Protein AF-A0A1I4IJC4-F1 (afdb_monomer)

Solvent-accessible surface area (backbone atoms only — not comparable to full-atom values): 5468 Å² total; per-residue (Å²): 133,84,52,74,65,56,53,53,52,53,52,49,53,53,52,50,54,52,50,55,51,51,53,48,53,53,51,54,51,51,51,50,52,52,49,51,52,50,54,49,51,53,50,52,50,51,54,51,51,52,52,51,51,52,52,51,51,51,38,54,73,74,68,52,56,76,94,54,73,40,73,85,47,45,54,60,48,52,53,51,53,51,50,50,51,54,51,47,56,56,68,73,48,82,90,121

Sequence (96 aa):
MGTHREKQQQELYRKIAQLDELAKDINETAAHLGNETYVSSIRLYREQQEQIQDIQSYFEQVGMPRSNQTVEYILPLALKEFHRQLMHIKNDNPEE

pLDDT: mean 74.86, std 9.37, range [48.31, 92.62]

Structure (mmCIF, N/CA/C/O backbone):
data_AF-A0A1I4IJC4-F1
#
_entry.id   AF-A0A1I4IJC4-F1
#
loop_
_atom_site.group_PDB
_atom_site.id
_atom_site.type_symbol
_atom_site.label_atom_id
_atom_site.label_alt_id
_atom_site.label_comp_id
_atom_site.label_asym_id
_atom_site.label_entity_id
_atom_site.label_seq_id
_atom_site.pdbx_PDB_ins_code
_atom_site.Cartn_x
_atom_site.Cartn_y
_atom_site.Cartn_z
_atom_site.occupancy
_atom_site.B_iso_or_equiv
_atom_site.auth_seq_id
_atom_site.auth_comp_id
_atom_site.auth_asym_id
_atom_site.auth_atom_id
_atom_site.pdbx_PDB_model_num
ATOM 1 N N . MET A 1 1 ? 40.031 -14.304 -43.841 1.00 56.31 1 MET A N 1
ATOM 2 C CA . MET A 1 1 ? 40.322 -13.965 -42.430 1.00 56.31 1 MET A CA 1
ATOM 3 C C . MET A 1 1 ? 39.797 -12.560 -42.190 1.00 56.31 1 MET A C 1
ATOM 5 O O . MET A 1 1 ? 40.210 -11.674 -42.922 1.00 56.31 1 MET A O 1
ATOM 9 N N . GLY A 1 2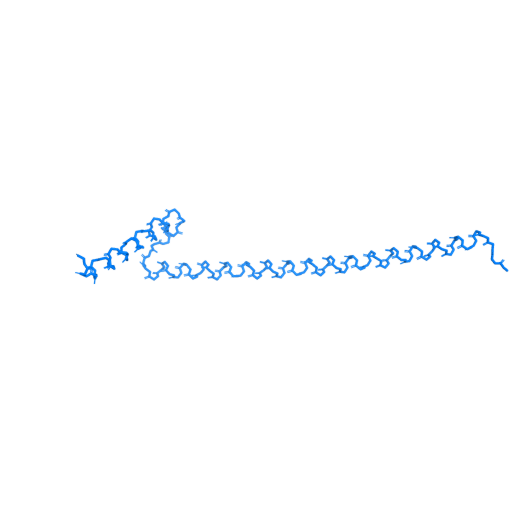 ? 38.849 -12.375 -41.266 1.00 70.75 2 GLY A N 1
ATOM 10 C CA . GLY A 1 2 ? 38.283 -11.050 -40.983 1.00 70.75 2 GLY A CA 1
ATOM 11 C C . GLY A 1 2 ? 39.312 -10.123 -40.339 1.00 70.75 2 GLY A C 1
ATOM 12 O O . GLY A 1 2 ? 40.153 -10.575 -39.552 1.00 70.75 2 GLY A O 1
ATOM 13 N N . THR A 1 3 ? 39.259 -8.844 -40.690 1.00 83.75 3 THR A N 1
ATOM 14 C CA . THR A 1 3 ? 40.161 -7.822 -40.149 1.00 83.75 3 THR A CA 1
ATOM 15 C C . THR A 1 3 ? 39.918 -7.623 -38.648 1.00 83.75 3 THR A C 1
ATOM 17 O O . THR A 1 3 ? 38.838 -7.902 -38.126 1.00 83.75 3 THR A O 1
ATOM 20 N N . HIS A 1 4 ? 40.919 -7.119 -37.921 1.00 85.00 4 HIS A N 1
ATOM 21 C CA . HIS A 1 4 ? 40.789 -6.806 -36.490 1.00 85.00 4 HIS A CA 1
ATOM 22 C C . HIS A 1 4 ? 39.591 -5.883 -36.203 1.00 85.00 4 HIS A C 1
ATOM 24 O O . HIS A 1 4 ? 38.863 -6.077 -35.233 1.00 85.00 4 HIS A O 1
ATOM 30 N N . ARG A 1 5 ? 39.338 -4.931 -37.108 1.00 86.06 5 ARG A N 1
ATOM 31 C CA . ARG A 1 5 ? 38.209 -4.001 -37.044 1.00 86.06 5 ARG A CA 1
ATOM 32 C C . ARG A 1 5 ? 36.854 -4.706 -37.162 1.00 86.06 5 ARG A C 1
ATOM 34 O O . ARG A 1 5 ? 35.948 -4.386 -36.403 1.00 86.06 5 ARG A O 1
ATOM 41 N N . GLU A 1 6 ? 36.717 -5.680 -38.061 1.00 84.19 6 GLU A N 1
ATOM 42 C CA . GLU A 1 6 ? 35.476 -6.460 -38.207 1.00 84.19 6 GLU A CA 1
ATOM 43 C C . GLU A 1 6 ? 35.186 -7.306 -36.965 1.00 84.19 6 GLU A C 1
ATOM 45 O O . GLU A 1 6 ? 34.038 -7.395 -36.536 1.00 84.19 6 GLU A O 1
ATOM 50 N N . LYS A 1 7 ? 36.224 -7.877 -36.340 1.00 89.75 7 LYS A N 1
ATOM 51 C CA . LYS A 1 7 ? 36.070 -8.611 -35.074 1.00 89.75 7 LYS A CA 1
ATOM 52 C C . LYS A 1 7 ? 35.592 -7.697 -33.947 1.00 89.75 7 LYS A C 1
ATOM 54 O O . LYS A 1 7 ? 34.643 -8.043 -33.251 1.00 89.75 7 LYS A O 1
ATOM 59 N N . GLN A 1 8 ? 36.189 -6.512 -33.816 1.00 87.81 8 GLN A N 1
ATOM 60 C CA . GLN A 1 8 ? 35.763 -5.514 -32.830 1.00 87.81 8 GLN A CA 1
ATOM 61 C C . GLN A 1 8 ? 34.327 -5.040 -33.075 1.00 87.81 8 GLN A C 1
ATOM 63 O O . GLN A 1 8 ? 33.558 -4.876 -32.132 1.00 87.81 8 GLN A O 1
ATOM 68 N N . GLN A 1 9 ? 33.938 -4.861 -34.337 1.00 87.62 9 GLN A N 1
ATOM 69 C CA . GLN A 1 9 ? 32.578 -4.471 -34.694 1.00 87.62 9 GLN A CA 1
ATOM 70 C C . GLN A 1 9 ? 31.561 -5.570 -34.347 1.00 87.62 9 GLN A C 1
ATOM 72 O O . GLN A 1 9 ? 30.505 -5.276 -33.794 1.00 87.62 9 GLN A O 1
ATOM 77 N N . GLN A 1 10 ? 31.888 -6.840 -34.601 1.00 91.25 10 GLN A N 1
ATOM 78 C CA . GLN A 1 10 ? 31.044 -7.970 -34.200 1.00 91.25 10 GLN A CA 1
ATOM 79 C C . GLN A 1 10 ? 30.918 -8.099 -3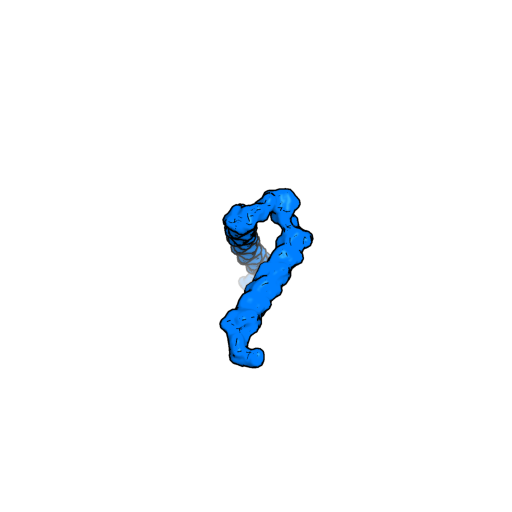2.678 1.00 91.25 10 GLN A C 1
ATOM 81 O O . GLN A 1 10 ? 29.827 -8.366 -32.178 1.00 91.25 10 GLN A O 1
ATOM 86 N N . GLU A 1 11 ? 32.005 -7.894 -31.933 1.00 91.25 11 GLU A N 1
ATOM 87 C CA . GLU A 1 11 ? 31.953 -7.867 -30.468 1.00 91.25 11 GLU A CA 1
ATOM 88 C C . GLU A 1 11 ? 31.079 -6.728 -29.950 1.00 91.25 11 GLU A C 1
ATOM 90 O O . GLU A 1 11 ? 30.294 -6.937 -29.026 1.00 91.25 11 GLU A O 1
ATOM 95 N N . LEU A 1 12 ? 31.168 -5.546 -30.564 1.00 88.94 12 LEU A N 1
ATOM 96 C CA . LEU A 1 12 ? 30.332 -4.408 -30.198 1.00 88.94 12 LEU A CA 1
ATOM 97 C C . LEU A 1 12 ? 28.845 -4.728 -30.399 1.00 88.94 12 LEU A C 1
ATOM 99 O O . LEU A 1 12 ? 28.053 -4.529 -29.483 1.00 88.94 12 LEU A O 1
ATOM 103 N N . TYR A 1 13 ? 28.472 -5.293 -31.550 1.00 89.12 13 TYR A N 1
ATOM 104 C CA . TYR A 1 13 ? 27.083 -5.680 -31.813 1.00 89.12 13 TYR A CA 1
ATOM 105 C C . TYR A 1 13 ? 26.572 -6.749 -30.848 1.00 89.12 13 TYR A C 1
ATOM 107 O O . TYR A 1 13 ? 25.433 -6.666 -30.396 1.00 89.12 13 TYR A O 1
ATOM 115 N N . ARG A 1 14 ? 27.412 -7.722 -30.475 1.00 92.62 14 ARG A N 1
ATOM 116 C CA . ARG A 1 14 ? 27.048 -8.714 -29.451 1.00 92.62 14 ARG A CA 1
ATOM 117 C C . ARG A 1 14 ? 26.788 -8.062 -28.097 1.00 92.62 14 ARG A C 1
ATOM 119 O O . ARG A 1 14 ? 25.817 -8.415 -27.440 1.00 92.62 14 ARG A O 1
ATOM 126 N N . LYS A 1 15 ? 27.629 -7.108 -27.692 1.00 84.06 15 LYS A N 1
ATOM 127 C CA . LYS A 1 15 ? 27.457 -6.383 -26.424 1.00 84.06 15 LYS A CA 1
ATOM 128 C C . LYS A 1 15 ? 26.200 -5.513 -26.415 1.00 84.06 15 LYS A C 1
ATOM 130 O O . LYS A 1 15 ? 25.543 -5.434 -25.387 1.00 84.06 15 LYS A O 1
ATOM 135 N N . ILE A 1 16 ? 25.853 -4.899 -27.546 1.00 82.75 16 ILE A N 1
ATOM 136 C CA . ILE A 1 16 ? 24.603 -4.136 -27.688 1.00 82.75 16 ILE A CA 1
ATOM 137 C C . ILE A 1 16 ? 23.393 -5.064 -27.531 1.00 82.75 16 ILE A C 1
ATOM 139 O O . ILE A 1 16 ? 22.522 -4.781 -26.721 1.00 82.75 16 ILE A O 1
ATOM 143 N N . ALA A 1 17 ? 23.387 -6.218 -28.204 1.00 86.31 17 ALA A N 1
ATOM 144 C CA . ALA A 1 17 ? 22.296 -7.184 -28.067 1.00 86.31 17 ALA A CA 1
ATOM 145 C C . ALA A 1 17 ? 22.131 -7.693 -26.620 1.00 86.31 17 ALA A C 1
ATOM 147 O O . ALA A 1 17 ? 21.015 -7.862 -26.142 1.00 86.31 17 ALA A O 1
ATOM 148 N N . GLN A 1 18 ? 23.238 -7.901 -25.901 1.00 87.38 18 GLN A N 1
ATOM 149 C CA . GLN A 1 18 ? 23.202 -8.274 -24.482 1.00 87.38 18 GLN A CA 1
ATOM 150 C C . GLN A 1 18 ? 22.627 -7.167 -23.588 1.00 87.38 18 GLN A C 1
ATOM 152 O O . GLN A 1 18 ? 21.948 -7.468 -22.611 1.00 87.38 18 GLN A O 1
ATOM 157 N N . LEU A 1 19 ? 22.899 -5.898 -23.905 1.00 79.12 19 LEU A N 1
ATOM 158 C CA . LEU A 1 19 ? 22.319 -4.760 -23.191 1.00 79.12 19 LEU A CA 1
ATOM 159 C C . LEU A 1 19 ? 20.808 -4.664 -23.404 1.00 79.12 19 LEU A C 1
ATOM 161 O O . LEU A 1 19 ? 20.086 -4.415 -22.441 1.00 79.12 19 LEU A O 1
ATOM 165 N N . ASP A 1 20 ? 20.340 -4.882 -24.632 1.00 76.25 20 ASP A N 1
ATOM 166 C CA . ASP A 1 20 ? 18.913 -4.831 -24.959 1.00 76.25 20 ASP A CA 1
ATOM 167 C C . ASP A 1 20 ? 18.128 -5.938 -24.237 1.00 76.25 20 ASP A C 1
ATOM 169 O O . ASP A 1 20 ? 17.078 -5.665 -23.652 1.00 76.25 20 ASP A O 1
ATOM 173 N N . GLU A 1 21 ? 18.661 -7.165 -24.199 1.00 87.81 21 GLU A N 1
ATOM 174 C CA . GLU A 1 21 ? 18.061 -8.266 -23.427 1.00 87.81 21 GLU A CA 1
ATOM 175 C C . GLU A 1 21 ? 18.033 -7.956 -21.924 1.00 87.81 21 GLU A C 1
ATOM 177 O O . GLU A 1 21 ? 17.000 -8.105 -21.277 1.00 87.81 21 GLU A O 1
ATOM 182 N N . LEU A 1 22 ? 19.123 -7.421 -21.365 1.00 81.69 22 LEU A N 1
ATOM 183 C CA . LEU A 1 22 ? 19.150 -7.037 -19.953 1.00 81.69 22 LEU A CA 1
ATOM 184 C C . LEU A 1 22 ? 18.124 -5.937 -19.633 1.00 81.69 22 LEU A C 1
ATOM 186 O O . LEU A 1 22 ? 17.465 -5.980 -18.595 1.00 81.69 22 LEU A O 1
ATOM 190 N N . ALA A 1 23 ? 17.977 -4.944 -20.512 1.00 66.50 23 A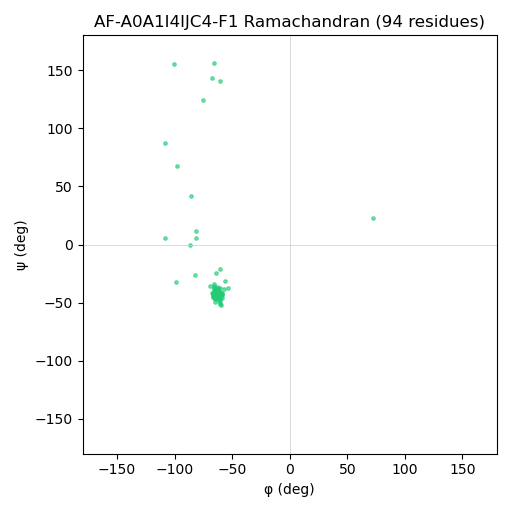LA A N 1
ATOM 191 C CA . ALA A 1 23 ? 16.988 -3.885 -20.340 1.00 66.50 23 ALA A CA 1
ATOM 192 C C . ALA A 1 23 ? 15.555 -4.439 -20.362 1.00 66.50 23 ALA A C 1
ATOM 194 O O . ALA A 1 23 ? 14.699 -3.975 -19.604 1.00 66.50 23 ALA A O 1
ATOM 195 N N . LYS A 1 24 ? 15.295 -5.445 -21.200 1.00 81.31 24 LYS A N 1
ATOM 196 C CA . LYS A 1 24 ? 14.011 -6.142 -21.249 1.00 81.31 24 LYS A CA 1
ATOM 197 C C . LYS A 1 24 ? 13.730 -6.898 -19.946 1.00 81.31 24 LYS A C 1
ATOM 199 O O . LYS A 1 24 ? 12.681 -6.661 -19.351 1.00 81.31 24 LYS A O 1
ATOM 204 N N . ASP A 1 25 ? 14.682 -7.688 -19.452 1.00 83.75 25 ASP A N 1
ATOM 205 C CA . ASP A 1 25 ? 14.548 -8.433 -18.190 1.00 83.75 25 ASP A CA 1
ATOM 206 C C . ASP A 1 25 ? 14.293 -7.507 -16.988 1.00 83.75 25 ASP A C 1
ATOM 208 O O . ASP A 1 25 ? 13.439 -7.779 -16.136 1.00 83.75 25 ASP A O 1
ATOM 212 N N . ILE A 1 26 ? 15.001 -6.373 -16.925 1.00 72.31 26 ILE A N 1
ATOM 213 C CA . ILE A 1 26 ? 14.800 -5.361 -15.879 1.00 72.31 26 ILE A CA 1
ATOM 214 C C . ILE A 1 26 ? 13.376 -4.802 -15.938 1.00 72.31 26 ILE A C 1
ATOM 216 O O . ILE A 1 26 ? 12.728 -4.671 -14.898 1.00 72.31 26 ILE A O 1
ATOM 220 N N . ASN A 1 27 ? 12.872 -4.489 -17.133 1.00 69.06 27 ASN A N 1
ATOM 221 C CA . ASN A 1 27 ? 11.525 -3.949 -17.302 1.00 69.06 27 ASN A CA 1
ATOM 222 C C . ASN A 1 27 ? 10.440 -4.968 -16.938 1.00 69.06 27 ASN A C 1
ATOM 224 O O . ASN A 1 27 ? 9.470 -4.607 -16.271 1.00 69.06 27 ASN A O 1
ATOM 228 N N . GLU A 1 28 ? 10.604 -6.233 -17.326 1.00 84.12 28 GLU A N 1
ATOM 229 C CA . GLU A 1 28 ? 9.680 -7.310 -16.953 1.00 84.12 28 GLU A CA 1
ATOM 230 C C . GLU A 1 28 ? 9.652 -7.511 -15.431 1.00 84.12 28 GLU A C 1
ATOM 232 O O . GLU A 1 28 ? 8.578 -7.577 -14.827 1.00 84.12 28 GLU A O 1
ATOM 237 N N . THR A 1 29 ? 10.822 -7.494 -14.789 1.00 77.62 29 THR A N 1
ATOM 238 C CA . THR A 1 29 ? 10.944 -7.597 -13.328 1.00 77.62 29 THR A CA 1
ATOM 239 C C . THR A 1 29 ? 10.310 -6.397 -12.621 1.00 77.62 29 THR A C 1
ATOM 241 O O . THR A 1 29 ? 9.576 -6.560 -11.646 1.00 77.62 29 THR A O 1
ATOM 244 N N . ALA A 1 30 ? 10.544 -5.180 -13.118 1.00 62.62 30 ALA A N 1
ATOM 245 C CA . ALA A 1 30 ? 9.948 -3.967 -12.567 1.00 62.62 30 ALA A CA 1
ATOM 246 C C . ALA A 1 30 ? 8.417 -3.962 -12.707 1.00 62.62 30 ALA A C 1
ATOM 248 O O . ALA A 1 30 ? 7.717 -3.575 -11.770 1.00 62.62 30 ALA A O 1
ATOM 249 N N . ALA A 1 31 ? 7.888 -4.431 -13.841 1.00 74.12 31 ALA A N 1
ATOM 250 C CA . ALA A 1 31 ? 6.451 -4.578 -14.053 1.00 74.12 31 ALA A CA 1
ATOM 251 C C . ALA A 1 31 ? 5.840 -5.613 -13.096 1.00 74.12 31 ALA A C 1
ATOM 253 O O . ALA A 1 31 ? 4.785 -5.362 -12.513 1.00 74.12 31 ALA A O 1
ATOM 254 N N . HIS A 1 32 ? 6.517 -6.745 -12.886 1.00 81.94 32 HIS A N 1
ATOM 255 C CA . HIS A 1 32 ? 6.096 -7.758 -11.920 1.00 81.94 32 HIS A CA 1
ATOM 256 C C . HIS A 1 32 ? 6.040 -7.193 -10.496 1.00 81.94 32 HIS A C 1
ATOM 258 O O . HIS A 1 32 ? 4.996 -7.262 -9.852 1.00 81.94 32 HIS A O 1
ATOM 264 N N . LEU A 1 33 ? 7.117 -6.545 -10.039 1.00 68.56 33 LEU A N 1
ATOM 265 C CA . LEU A 1 33 ? 7.186 -5.920 -8.715 1.00 68.56 33 LEU A CA 1
ATOM 266 C C . LEU A 1 33 ? 6.136 -4.817 -8.536 1.00 68.56 33 LEU A C 1
ATOM 268 O O . LEU A 1 33 ? 5.520 -4.713 -7.473 1.00 68.56 33 LEU A O 1
ATOM 272 N N . GLY A 1 34 ? 5.905 -4.002 -9.568 1.00 70.56 34 GLY A N 1
ATOM 273 C CA . GLY A 1 34 ? 4.862 -2.976 -9.564 1.00 70.56 34 GLY A CA 1
ATOM 274 C C . GLY A 1 34 ? 3.466 -3.577 -9.394 1.00 70.56 34 GLY A C 1
ATOM 275 O O . GLY A 1 34 ? 2.691 -3.110 -8.559 1.00 70.56 34 GLY A O 1
ATOM 276 N N . ASN A 1 35 ? 3.172 -4.657 -10.121 1.00 69.56 35 ASN A N 1
ATOM 277 C CA . ASN A 1 35 ? 1.905 -5.377 -10.018 1.00 69.56 35 ASN A CA 1
ATOM 278 C C . ASN A 1 35 ? 1.732 -6.062 -8.655 1.00 69.56 35 ASN A C 1
ATOM 280 O O . ASN A 1 35 ? 0.669 -5.942 -8.052 1.00 69.56 35 ASN A O 1
ATOM 284 N N . GLU A 1 36 ? 2.762 -6.730 -8.131 1.00 59.62 36 GLU A N 1
ATOM 285 C CA . GLU A 1 36 ? 2.727 -7.345 -6.797 1.00 59.62 36 GLU A CA 1
ATOM 286 C C . GLU A 1 36 ? 2.502 -6.306 -5.696 1.00 59.62 36 GLU A C 1
ATOM 288 O O . GLU A 1 36 ? 1.662 -6.496 -4.814 1.00 59.62 36 GLU A O 1
ATOM 293 N N . THR A 1 37 ? 3.199 -5.171 -5.776 1.00 62.41 37 THR A N 1
ATOM 294 C CA . THR A 1 37 ? 3.040 -4.061 -4.828 1.00 62.41 37 THR A CA 1
ATOM 295 C C . THR A 1 37 ? 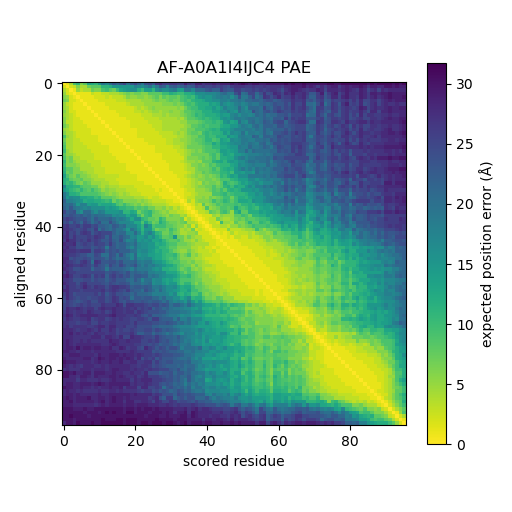1.631 -3.470 -4.907 1.00 62.41 37 THR A C 1
ATOM 297 O O . THR A 1 37 ? 1.004 -3.201 -3.880 1.00 62.41 37 THR A O 1
ATOM 300 N N . TYR A 1 38 ? 1.085 -3.317 -6.115 1.00 62.59 38 TYR A N 1
ATOM 301 C CA . TYR A 1 38 ? -0.277 -2.830 -6.322 1.00 62.59 38 TYR A CA 1
ATOM 302 C C . TYR A 1 38 ? -1.329 -3.802 -5.763 1.00 62.59 38 TYR A C 1
ATOM 304 O O . TYR A 1 38 ? -2.203 -3.394 -5.001 1.00 62.59 38 TYR A O 1
ATOM 312 N N . VAL A 1 39 ? -1.210 -5.101 -6.044 1.00 57.56 39 VAL A N 1
ATOM 313 C CA . VAL A 1 39 ? -2.114 -6.129 -5.497 1.00 57.56 39 VAL A CA 1
ATOM 314 C C . VAL A 1 39 ? -2.028 -6.190 -3.970 1.00 57.56 39 VAL A C 1
ATOM 316 O O . VAL A 1 39 ? -3.059 -6.242 -3.298 1.00 57.56 39 VAL A O 1
ATOM 319 N N . SER A 1 40 ? -0.817 -6.133 -3.410 1.00 54.06 40 SER A N 1
ATOM 320 C CA . SER A 1 40 ? -0.598 -6.103 -1.961 1.00 54.06 40 SER A CA 1
ATOM 321 C C . SER A 1 40 ? -1.241 -4.873 -1.315 1.00 54.06 40 SER A C 1
ATOM 323 O O . SER A 1 40 ? -1.954 -4.999 -0.321 1.00 54.06 40 SER A O 1
ATOM 325 N N . SER A 1 41 ? -1.077 -3.689 -1.911 1.00 57.94 41 SER A N 1
ATOM 326 C CA . SER A 1 41 ? -1.681 -2.457 -1.389 1.00 57.94 41 SER A CA 1
ATOM 327 C C . SER A 1 41 ? -3.213 -2.462 -1.455 1.00 57.94 41 SER A C 1
ATOM 329 O O . SER A 1 41 ? -3.850 -2.044 -0.489 1.00 57.94 41 SER A O 1
ATOM 331 N N . ILE A 1 42 ? -3.821 -3.011 -2.515 1.00 62.56 42 ILE A N 1
ATOM 332 C CA . ILE A 1 42 ? -5.279 -3.228 -2.578 1.00 62.56 42 ILE A CA 1
ATOM 333 C C . ILE A 1 42 ? -5.738 -4.175 -1.471 1.00 62.56 42 ILE A C 1
ATOM 335 O O . ILE A 1 42 ? -6.738 -3.912 -0.802 1.00 62.56 42 ILE A O 1
ATOM 339 N N . ARG A 1 43 ? -5.023 -5.288 -1.280 1.00 63.16 43 ARG A N 1
ATOM 340 C CA . ARG A 1 43 ? -5.364 -6.270 -0.251 1.00 63.16 43 ARG A CA 1
ATOM 341 C C . ARG A 1 43 ? -5.28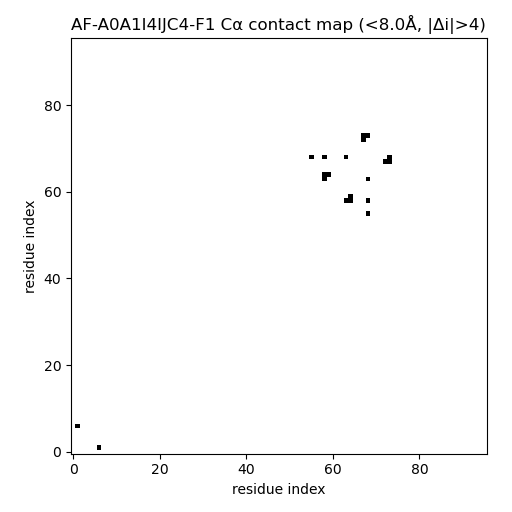9 -5.656 1.146 1.00 63.16 43 ARG A C 1
ATOM 343 O O . ARG A 1 43 ? -6.245 -5.783 1.900 1.00 63.16 43 ARG A O 1
ATOM 350 N N . LEU A 1 44 ? -4.200 -4.954 1.456 1.00 68.38 44 LEU A N 1
ATOM 351 C CA . LEU A 1 44 ? -4.018 -4.252 2.728 1.00 68.38 44 LEU A CA 1
ATOM 352 C C . LEU A 1 44 ? -5.115 -3.211 2.961 1.00 68.38 44 LEU A C 1
ATOM 354 O O . LEU A 1 44 ? -5.654 -3.124 4.060 1.00 68.38 44 LEU A O 1
ATOM 358 N N . TYR A 1 45 ? -5.484 -2.452 1.928 1.00 71.62 45 TYR A N 1
ATOM 359 C CA . TYR A 1 45 ? -6.577 -1.487 2.019 1.00 71.62 45 TYR A CA 1
ATOM 360 C C . TYR A 1 45 ? -7.915 -2.164 2.346 1.00 71.62 45 TYR A C 1
ATOM 362 O O . TYR A 1 45 ? -8.652 -1.698 3.213 1.00 71.62 45 TYR A O 1
ATOM 370 N N . ARG A 1 46 ? -8.215 -3.293 1.695 1.00 73.06 46 ARG A N 1
ATOM 371 C CA . ARG A 1 46 ? -9.423 -4.074 1.979 1.00 73.06 46 ARG A CA 1
ATOM 372 C C . ARG A 1 46 ? -9.424 -4.628 3.405 1.00 73.06 46 ARG A C 1
ATOM 374 O O . ARG A 1 46 ? -10.435 -4.500 4.086 1.00 73.06 46 ARG A O 1
ATOM 381 N N . GLU A 1 47 ? -8.307 -5.191 3.863 1.00 72.25 47 GLU A N 1
ATOM 382 C CA . GLU A 1 47 ? -8.162 -5.693 5.238 1.00 72.25 47 GLU A CA 1
ATOM 383 C C . GLU A 1 47 ? -8.370 -4.565 6.266 1.00 72.25 47 GLU A C 1
ATOM 385 O O . GLU A 1 47 ? -9.083 -4.747 7.250 1.00 72.25 47 GLU A O 1
ATOM 390 N N . GLN A 1 48 ? -7.833 -3.366 6.012 1.00 68.62 48 GLN A N 1
ATOM 391 C CA . GLN A 1 48 ? -8.074 -2.189 6.857 1.00 68.62 48 GLN A CA 1
ATOM 392 C C . GLN A 1 48 ? -9.545 -1.757 6.855 1.00 68.62 48 GLN A C 1
ATOM 394 O O . GLN A 1 48 ? -10.077 -1.376 7.896 1.00 68.62 48 GLN A O 1
ATOM 399 N N . GLN A 1 49 ? -10.222 -1.816 5.707 1.00 72.31 49 GLN A N 1
ATOM 400 C CA . GLN A 1 49 ? -11.637 -1.469 5.614 1.00 72.31 49 GLN A CA 1
ATOM 401 C C . GLN A 1 49 ? -12.520 -2.459 6.390 1.00 72.31 49 GLN A C 1
ATOM 403 O O . GLN A 1 49 ? -13.426 -2.026 7.102 1.00 72.31 49 GLN A O 1
ATOM 408 N N . GLU A 1 50 ? -12.245 -3.761 6.277 1.00 77.75 50 GLU A N 1
ATOM 409 C CA . GLU A 1 50 ? -12.935 -4.812 7.039 1.00 77.75 50 GLU A CA 1
ATOM 410 C C . GLU A 1 50 ? -12.733 -4.598 8.551 1.00 77.75 50 GLU A C 1
ATOM 412 O O . GLU A 1 50 ? -13.707 -4.539 9.298 1.00 77.75 50 GLU A O 1
ATOM 417 N N . GLN A 1 51 ? -11.503 -4.316 8.995 1.00 72.06 51 GLN A N 1
ATOM 418 C CA . GLN A 1 51 ? -11.219 -3.996 10.402 1.00 72.06 51 GLN A CA 1
ATOM 419 C C . GLN A 1 51 ? -11.984 -2.764 10.905 1.00 72.06 51 GLN A C 1
ATOM 421 O O . GLN A 1 51 ? -12.508 -2.768 12.019 1.00 72.06 51 GLN A O 1
ATOM 426 N N . ILE A 1 52 ? -12.070 -1.699 10.103 1.00 76.12 52 ILE A N 1
ATOM 427 C CA . ILE A 1 52 ? -12.831 -0.497 10.473 1.00 76.12 52 ILE A CA 1
ATOM 428 C C . ILE A 1 52 ? -14.325 -0.818 10.601 1.00 76.12 52 ILE A C 1
ATOM 430 O O . ILE A 1 52 ? -14.968 -0.332 11.532 1.00 76.12 52 ILE A O 1
ATOM 434 N N . GLN A 1 53 ? -14.879 -1.637 9.704 1.00 76.38 53 GLN A N 1
ATOM 435 C CA . GLN A 1 53 ? -16.281 -2.059 9.775 1.00 76.38 53 GLN A CA 1
ATOM 436 C C . GLN A 1 53 ? -16.564 -2.905 11.017 1.00 76.38 53 GLN A C 1
ATOM 438 O O . GLN A 1 53 ? -17.582 -2.684 11.676 1.00 76.38 53 GLN A O 1
ATOM 443 N N . ASP A 1 54 ? -15.660 -3.813 11.376 1.00 77.81 54 ASP A N 1
ATOM 444 C CA . ASP A 1 54 ? -15.778 -4.619 12.593 1.00 77.81 54 ASP A CA 1
ATOM 445 C C . ASP A 1 54 ? -15.764 -3.735 13.846 1.00 77.81 54 ASP A C 1
ATOM 447 O O . ASP A 1 54 ? -16.612 -3.872 14.729 1.00 77.81 54 ASP A O 1
ATOM 451 N N . ILE A 1 55 ? -14.850 -2.761 13.892 1.00 77.00 55 ILE A N 1
ATOM 452 C CA . ILE A 1 55 ? -14.749 -1.785 14.983 1.00 77.00 55 ILE A CA 1
ATOM 453 C C . ILE A 1 55 ? -16.030 -0.945 15.093 1.00 77.00 55 ILE A C 1
ATOM 455 O O . ILE A 1 55 ? -16.568 -0.766 16.187 1.00 77.00 55 ILE A O 1
ATOM 459 N N . GLN A 1 56 ? -16.548 -0.437 13.973 1.00 73.00 56 GLN A N 1
ATOM 460 C CA . GLN A 1 56 ? -17.792 0.337 13.956 1.00 73.00 56 GLN A CA 1
ATOM 461 C C . GLN A 1 56 ? -18.988 -0.504 14.408 1.00 73.00 56 GLN A C 1
ATOM 463 O O . GLN A 1 56 ? -19.790 -0.037 15.216 1.00 73.00 56 GLN A O 1
ATOM 468 N N . SER A 1 57 ? -19.071 -1.752 13.945 1.00 77.88 57 SER A N 1
ATOM 469 C CA . SER A 1 57 ? -20.123 -2.696 14.332 1.00 77.88 57 SER A CA 1
ATOM 470 C C . SER A 1 57 ? -20.081 -2.991 15.831 1.00 77.88 57 SER A C 1
ATOM 472 O O . SER A 1 57 ? -21.119 -2.984 16.491 1.00 77.88 57 SER A O 1
ATOM 474 N N . TYR A 1 58 ? -18.886 -3.179 16.396 1.00 78.94 58 TYR A N 1
ATOM 475 C CA . TYR A 1 58 ? -18.703 -3.319 17.839 1.00 78.94 58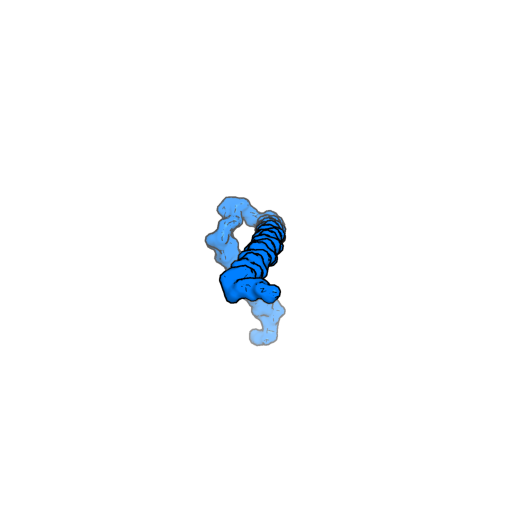 TYR A CA 1
ATOM 476 C C . TYR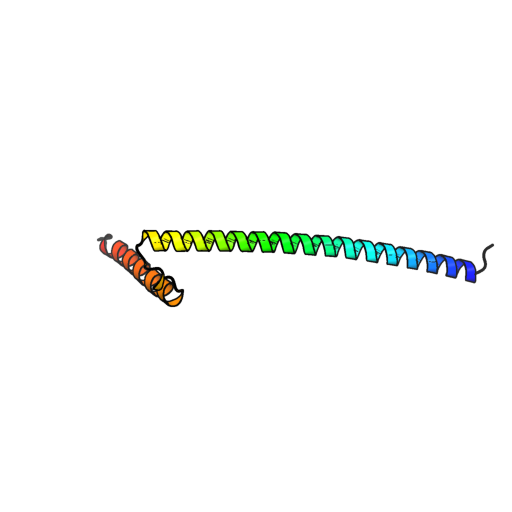 A 1 58 ? -19.207 -2.083 18.595 1.00 78.94 58 TYR A C 1
ATOM 478 O O . TYR A 1 58 ? -19.948 -2.210 19.570 1.00 78.94 58 TYR A O 1
ATOM 486 N N . PHE A 1 59 ? -18.865 -0.877 18.129 1.00 76.56 59 PHE A N 1
ATOM 487 C CA . PHE A 1 59 ? -19.320 0.355 18.772 1.00 76.56 59 PHE A CA 1
ATOM 488 C C . PHE A 1 59 ? -20.833 0.568 18.683 1.00 76.56 59 PHE A C 1
ATOM 490 O O . PHE A 1 59 ? -21.429 1.066 19.640 1.00 76.56 59 PHE A O 1
ATOM 497 N N . GLU A 1 60 ? -21.470 0.145 17.593 1.00 75.44 60 GLU A N 1
ATOM 498 C CA . GLU A 1 60 ? -22.931 0.123 17.492 1.00 75.44 60 GLU A CA 1
ATOM 499 C C . GLU A 1 60 ? -23.554 -0.876 18.484 1.00 75.44 60 GLU A C 1
ATOM 501 O O . GLU A 1 60 ? -24.528 -0.532 19.156 1.00 75.44 60 GLU A O 1
ATOM 506 N N . GLN A 1 61 ? -22.965 -2.065 18.665 1.00 75.69 61 GLN A N 1
ATOM 507 C CA . GLN A 1 61 ? -23.448 -3.073 19.624 1.00 75.69 61 GLN A CA 1
ATOM 508 C C . GLN A 1 61 ? -23.390 -2.602 21.082 1.00 75.69 61 GLN A C 1
ATOM 510 O O . GLN A 1 61 ? -24.313 -2.871 21.849 1.00 75.69 61 GLN A O 1
ATOM 515 N N . VAL A 1 62 ? -22.339 -1.877 21.474 1.00 75.25 62 VAL A N 1
ATOM 516 C CA . VAL A 1 62 ? -22.222 -1.315 22.834 1.00 75.25 62 VAL A CA 1
ATOM 517 C C . VAL A 1 62 ? -23.000 -0.002 23.013 1.00 75.25 62 VAL A C 1
ATOM 519 O O . VAL A 1 62 ? -22.912 0.630 24.065 1.00 75.25 62 VAL A O 1
ATOM 522 N N . GLY A 1 63 ? -23.769 0.421 22.001 1.00 75.44 63 GLY A N 1
ATOM 523 C CA . GLY A 1 63 ? -24.618 1.612 22.053 1.00 75.44 63 GLY A CA 1
ATOM 524 C C . GLY A 1 63 ? -23.849 2.935 22.020 1.00 75.44 63 GLY A C 1
ATOM 525 O O . GLY A 1 63 ? -24.363 3.953 22.488 1.00 75.44 63 GLY A O 1
ATOM 526 N N . MET A 1 64 ? -22.618 2.948 21.496 1.00 76.25 64 MET A N 1
ATOM 527 C CA . MET A 1 64 ? -21.818 4.166 21.394 1.00 76.25 64 MET A CA 1
ATOM 528 C C . MET A 1 64 ? -22.337 5.061 20.251 1.00 76.25 64 MET A C 1
ATOM 530 O O . MET A 1 64 ? -22.358 4.632 19.093 1.00 76.25 64 MET A O 1
ATOM 534 N N . PRO A 1 65 ? -22.686 6.333 20.522 1.00 78.31 65 PRO A N 1
ATOM 535 C CA . PRO A 1 65 ? -23.080 7.281 19.483 1.00 78.31 65 PRO A CA 1
ATOM 536 C C . PRO A 1 65 ? -21.955 7.503 18.464 1.00 78.31 65 PRO A C 1
ATOM 538 O O . PRO A 1 65 ? -20.799 7.658 18.852 1.00 78.31 65 PRO A O 1
ATOM 541 N N . ARG A 1 66 ? -22.283 7.620 17.169 1.00 72.75 66 ARG A N 1
ATOM 542 C CA . ARG A 1 66 ? -21.289 7.874 16.102 1.00 72.75 66 ARG A CA 1
ATOM 543 C C . ARG A 1 66 ? -20.452 9.137 16.320 1.00 72.75 66 ARG A C 1
ATOM 545 O O . ARG A 1 66 ? -19.282 9.154 15.961 1.00 72.75 66 ARG A O 1
ATOM 552 N N . SER A 1 67 ? -21.012 10.165 16.960 1.00 79.06 67 SER A N 1
ATOM 553 C CA . SER A 1 67 ? -20.281 11.384 17.349 1.00 79.06 67 SER A CA 1
ATOM 554 C C . SER A 1 67 ? -19.119 11.120 18.310 1.00 79.06 67 SER A C 1
ATOM 556 O O . SER A 1 67 ? -18.217 11.943 18.417 1.00 79.06 67 SER A O 1
ATOM 558 N N . ASN A 1 68 ? -19.154 9.982 19.005 1.00 70.50 68 ASN A N 1
ATOM 559 C CA . ASN A 1 68 ? -18.187 9.574 20.015 1.00 70.50 68 ASN A CA 1
ATOM 560 C C . ASN A 1 68 ? -17.291 8.429 19.510 1.00 70.50 68 ASN A C 1
ATOM 562 O O . ASN A 1 68 ? -16.487 7.913 20.274 1.00 70.50 68 ASN A O 1
ATOM 566 N N . GLN A 1 69 ? -17.399 8.030 18.238 1.00 71.94 69 GLN A N 1
ATOM 567 C CA . GLN A 1 69 ? -16.531 7.025 17.610 1.00 71.94 69 GLN A CA 1
ATOM 568 C C . GLN A 1 69 ? -15.238 7.666 17.070 1.00 71.94 69 GLN A C 1
ATOM 570 O O . GLN A 1 69 ? -14.798 7.370 15.960 1.00 71.94 69 GLN A O 1
ATOM 575 N N . THR A 1 70 ? -14.641 8.586 17.832 1.00 73.44 70 THR A N 1
ATOM 576 C CA . THR A 1 70 ? -13.334 9.178 17.510 1.00 73.44 70 THR A CA 1
ATOM 577 C C . THR A 1 70 ? -12.237 8.512 18.334 1.00 73.44 70 THR A C 1
ATOM 579 O O . THR A 1 70 ? -12.490 7.976 19.416 1.00 73.44 70 THR A O 1
ATOM 582 N N . VAL A 1 71 ? -10.998 8.539 17.837 1.00 69.19 71 VAL A N 1
ATOM 583 C CA . VAL A 1 71 ? -9.851 7.879 18.490 1.00 69.19 71 VAL A CA 1
ATOM 584 C C . VAL A 1 71 ? -9.657 8.391 19.921 1.00 69.19 71 VAL A C 1
ATOM 586 O O . VAL A 1 71 ? -9.401 7.611 20.841 1.00 69.19 71 VAL A O 1
ATOM 589 N N . GLU A 1 72 ? -9.860 9.691 20.123 1.00 72.44 72 GLU A N 1
ATOM 590 C CA . GLU A 1 72 ? -9.735 10.386 21.404 1.00 72.44 72 GLU A CA 1
ATOM 591 C C . GLU A 1 72 ? -10.753 9.904 22.441 1.00 72.44 72 GLU A C 1
ATOM 593 O O . GLU A 1 72 ? -10.509 10.024 23.639 1.00 72.44 72 GLU A O 1
ATOM 598 N N . TYR A 1 73 ? -11.884 9.356 21.998 1.00 71.12 73 TYR A N 1
ATOM 599 C CA . TYR A 1 73 ? -12.961 8.881 22.863 1.00 71.12 73 TYR A CA 1
ATOM 600 C C . TYR A 1 73 ? -12.913 7.361 23.073 1.00 71.12 73 TYR A C 1
ATOM 602 O O . TYR A 1 73 ? -13.233 6.858 24.153 1.00 71.12 73 TYR A O 1
ATOM 610 N N . ILE A 1 74 ? -12.453 6.630 22.055 1.00 71.12 74 ILE A N 1
ATOM 611 C CA . ILE A 1 74 ? -12.311 5.172 22.071 1.00 71.12 74 ILE A CA 1
ATOM 612 C C . ILE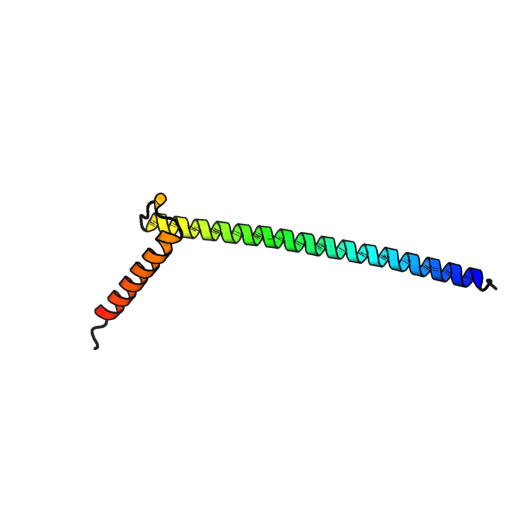 A 1 74 ? -11.254 4.728 23.088 1.00 71.12 74 ILE A C 1
ATOM 614 O O . ILE A 1 74 ? -11.512 3.822 23.880 1.00 71.12 74 ILE A O 1
ATOM 618 N N . LEU A 1 75 ? -10.084 5.376 23.105 1.00 71.00 75 LEU A N 1
ATOM 619 C CA . LEU A 1 75 ? -8.972 5.018 23.997 1.00 71.00 75 LEU A CA 1
ATOM 620 C C . LEU A 1 75 ? -9.347 5.111 25.493 1.00 71.00 75 LEU A C 1
ATOM 622 O O . LEU A 1 75 ? -9.170 4.122 26.210 1.00 71.00 75 LEU A O 1
ATOM 626 N N . PRO A 1 76 ? -9.910 6.232 25.991 1.00 75.19 76 PRO A N 1
ATOM 627 C CA . PRO A 1 76 ? -10.363 6.329 27.377 1.00 75.19 76 PRO A CA 1
ATOM 628 C C . PRO A 1 76 ? -11.477 5.339 27.724 1.00 75.19 76 PRO A C 1
ATOM 630 O O . PRO A 1 76 ? -11.487 4.804 28.835 1.00 75.19 76 PRO A O 1
ATOM 633 N N . LEU A 1 77 ? -12.409 5.071 26.798 1.00 75.25 77 LEU A N 1
ATOM 634 C CA . LEU A 1 77 ? -13.474 4.100 27.043 1.00 75.25 77 LEU A CA 1
ATOM 635 C C . LEU A 1 77 ? -12.916 2.678 27.156 1.00 75.25 77 LEU A C 1
ATOM 637 O O . LEU A 1 77 ? -13.267 1.969 28.095 1.00 75.25 77 LEU A O 1
ATOM 641 N N . ALA A 1 78 ? -12.019 2.280 26.252 1.00 76.38 78 ALA A N 1
ATOM 642 C CA . ALA A 1 78 ? -11.371 0.973 26.293 1.00 76.38 78 ALA A CA 1
ATOM 643 C C . ALA A 1 78 ? -10.606 0.770 27.609 1.00 76.38 78 ALA A C 1
ATOM 645 O O . ALA A 1 78 ? -10.751 -0.267 28.252 1.00 76.38 78 ALA A O 1
ATOM 646 N N . LEU A 1 79 ? -9.865 1.788 28.065 1.00 77.88 79 LEU A N 1
ATOM 647 C CA . LEU A 1 79 ? -9.180 1.758 29.361 1.00 77.88 79 LEU A CA 1
ATOM 648 C C . LEU A 1 79 ? -10.160 1.623 30.534 1.00 77.88 79 LEU A C 1
ATOM 650 O O . LEU A 1 79 ? -9.895 0.868 31.469 1.00 77.88 79 LEU A O 1
ATOM 654 N N . LYS A 1 80 ? -11.301 2.320 30.488 1.00 78.62 80 LYS A N 1
ATOM 655 C CA . LYS A 1 80 ? -12.339 2.243 31.525 1.00 78.62 80 LYS A CA 1
ATOM 656 C C . LYS A 1 80 ? -12.997 0.862 31.580 1.00 78.62 80 LYS A C 1
ATOM 658 O O . LYS A 1 80 ? -13.179 0.325 32.670 1.00 78.62 80 LYS A O 1
ATOM 663 N N . GLU A 1 81 ? -13.337 0.285 30.431 1.00 78.25 81 GLU A N 1
ATOM 664 C CA . GLU A 1 81 ? -13.935 -1.052 30.335 1.00 78.25 81 GLU A CA 1
ATOM 665 C C . GLU A 1 81 ? -12.941 -2.142 30.762 1.00 78.25 81 GLU A C 1
ATOM 667 O O . GLU A 1 81 ? -13.299 -3.024 31.543 1.00 78.25 81 GLU A O 1
ATOM 672 N N . PHE A 1 82 ? -11.673 -2.027 30.352 1.00 80.50 82 PHE A N 1
ATOM 673 C CA . PHE A 1 82 ? -10.594 -2.916 30.789 1.00 80.50 82 PHE A CA 1
ATOM 674 C C . PHE A 1 82 ? -10.380 -2.845 32.305 1.00 80.50 82 PHE A C 1
ATOM 676 O O . PHE A 1 82 ? -10.318 -3.868 32.986 1.00 80.50 82 PHE A O 1
ATOM 683 N N . HIS A 1 83 ? -10.348 -1.633 32.865 1.00 79.56 83 HIS A N 1
ATOM 684 C CA . HIS A 1 83 ? -10.266 -1.431 34.308 1.00 79.56 83 HIS A CA 1
ATOM 685 C C . HIS A 1 83 ? -11.474 -2.028 35.043 1.00 79.56 83 HIS A C 1
ATOM 687 O O . HIS A 1 83 ? -11.301 -2.680 36.072 1.00 79.56 83 HIS A O 1
ATOM 693 N N . ARG A 1 84 ? -12.693 -1.858 34.509 1.00 78.44 84 ARG A N 1
ATOM 694 C CA . ARG A 1 84 ? -13.907 -2.465 35.073 1.00 78.44 84 ARG A CA 1
ATOM 695 C C . ARG A 1 84 ? -13.806 -3.988 35.101 1.00 78.44 84 ARG A C 1
ATOM 697 O O . ARG A 1 84 ? -14.144 -4.580 36.118 1.00 78.44 84 ARG A O 1
ATOM 704 N N . GLN A 1 85 ? -13.331 -4.613 34.023 1.00 81.25 85 GLN A N 1
ATOM 705 C CA . GLN A 1 85 ? -13.117 -6.062 33.965 1.00 81.25 85 GLN A CA 1
ATOM 706 C C . GLN A 1 85 ? -12.078 -6.537 34.982 1.00 81.25 85 GLN A C 1
ATOM 708 O O . GLN A 1 85 ? -12.344 -7.492 35.705 1.00 81.25 85 GLN A O 1
ATOM 713 N N . LEU A 1 86 ? -10.939 -5.849 35.098 1.00 80.50 86 LEU A N 1
ATOM 714 C CA . LEU A 1 86 ? -9.924 -6.173 36.106 1.00 80.50 86 LEU A CA 1
ATOM 715 C C . LEU A 1 86 ? -10.472 -6.071 37.533 1.00 80.50 86 LEU A C 1
ATOM 717 O O . LEU A 1 86 ? -10.195 -6.935 38.359 1.00 80.50 86 LEU A O 1
ATOM 721 N N . MET A 1 87 ? -11.264 -5.037 37.822 1.00 81.38 87 MET A N 1
ATOM 722 C CA . MET A 1 87 ? -11.889 -4.869 39.135 1.00 81.38 87 MET A CA 1
ATOM 723 C C . MET A 1 87 ? -12.967 -5.919 39.406 1.00 81.38 87 MET A C 1
ATOM 725 O O . MET A 1 87 ? -13.075 -6.376 40.537 1.00 81.38 87 MET A O 1
ATOM 729 N N . HIS A 1 88 ? -13.723 -6.337 38.388 1.00 80.38 88 HIS A N 1
ATOM 730 C CA . HIS A 1 88 ? -14.649 -7.465 38.507 1.00 80.38 88 HIS A CA 1
ATOM 731 C C . HIS A 1 88 ? -13.900 -8.748 38.867 1.00 80.38 88 HIS A C 1
ATOM 733 O O . HIS A 1 88 ? -14.229 -9.381 39.857 1.00 80.38 88 HIS A O 1
ATOM 739 N N . ILE A 1 89 ? -12.827 -9.071 38.138 1.00 80.81 89 ILE A N 1
ATOM 740 C CA . ILE A 1 89 ? -11.992 -10.249 38.411 1.00 80.81 89 ILE A CA 1
ATOM 741 C C . ILE A 1 89 ? -11.392 -10.183 39.820 1.00 80.81 89 ILE A C 1
ATOM 743 O O . ILE A 1 89 ? -11.385 -11.183 40.523 1.00 80.81 89 ILE A O 1
ATOM 747 N N . LYS A 1 90 ? -10.912 -9.012 40.254 1.00 77.25 90 LYS A N 1
ATOM 748 C CA . LYS A 1 90 ? -10.362 -8.826 41.602 1.00 77.25 90 LYS A CA 1
ATOM 749 C C . LYS A 1 90 ? -11.419 -9.001 42.697 1.00 77.25 90 LYS A C 1
ATOM 751 O O . LYS A 1 90 ? -11.117 -9.574 43.732 1.00 77.25 90 LYS A O 1
ATOM 756 N N . ASN A 1 91 ? -12.630 -8.490 42.488 1.00 70.62 91 ASN A N 1
ATOM 757 C CA . ASN A 1 91 ? -13.697 -8.535 43.490 1.00 70.62 91 ASN A CA 1
ATOM 758 C C . ASN A 1 91 ? -14.448 -9.878 43.508 1.00 70.62 91 ASN A C 1
ATOM 760 O O . ASN A 1 91 ? -14.972 -10.255 44.551 1.00 70.62 91 ASN A O 1
ATOM 764 N N . ASP A 1 92 ? -14.478 -10.601 42.385 1.00 61.91 92 ASP A N 1
ATOM 765 C CA . ASP A 1 92 ? -15.075 -11.937 42.257 1.00 61.91 92 ASP A CA 1
ATOM 766 C C . ASP A 1 92 ? -14.094 -13.065 42.636 1.00 61.91 92 ASP A C 1
ATOM 768 O O . ASP A 1 92 ? -14.468 -14.237 42.599 1.00 61.91 92 ASP A O 1
ATOM 772 N N . ASN A 1 93 ? -12.854 -12.734 43.020 1.00 55.09 93 ASN A N 1
ATOM 773 C CA . ASN A 1 93 ? -11.862 -13.673 43.541 1.00 55.09 93 ASN A C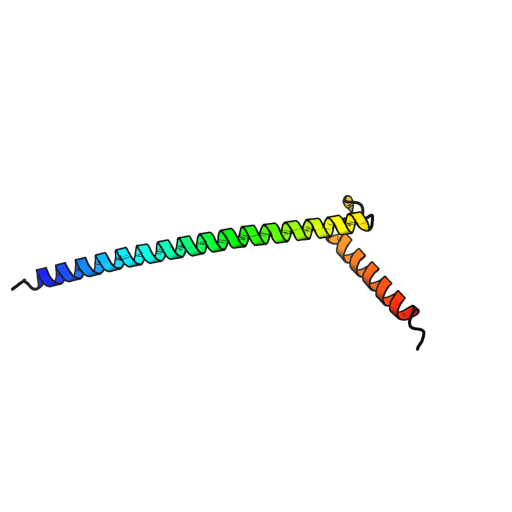A 1
ATOM 774 C C . ASN A 1 93 ? -11.679 -13.412 45.053 1.00 55.09 93 ASN A C 1
ATOM 776 O O . ASN A 1 93 ? -10.830 -12.610 45.433 1.00 55.09 93 ASN A O 1
ATOM 780 N N . PRO A 1 94 ? -12.495 -14.032 45.931 1.00 53.62 94 PRO A N 1
ATOM 781 C CA . PRO A 1 94 ? -12.540 -13.717 47.360 1.00 53.62 94 PRO A CA 1
ATOM 782 C C . PRO A 1 94 ? -11.420 -14.393 48.171 1.00 53.62 94 PRO A C 1
ATOM 784 O O . PRO A 1 94 ? -11.484 -14.411 49.397 1.00 53.62 94 PRO A O 1
ATOM 787 N N . GLU A 1 95 ? -10.413 -14.971 47.512 1.00 54.97 95 GLU A N 1
ATOM 788 C CA . GLU A 1 95 ? -9.240 -15.562 48.160 1.00 54.97 95 GLU A CA 1
ATOM 789 C C . GLU A 1 95 ? -8.059 -14.579 48.143 1.00 54.97 95 GLU A C 1
ATOM 791 O O . GLU A 1 95 ? -7.063 -14.798 47.460 1.00 54.97 95 GLU A O 1
ATOM 796 N N . GLU A 1 96 ? -8.218 -13.485 48.894 1.00 48.31 96 GLU A N 1
ATOM 797 C CA . GLU A 1 96 ? -7.173 -12.748 49.630 1.00 48.31 96 GLU A CA 1
ATOM 798 C C . GLU A 1 96 ? -7.812 -11.939 50.773 1.00 48.31 96 GLU A C 1
ATOM 800 O O . GLU A 1 96 ? -8.719 -11.117 50.500 1.00 48.31 96 GLU A O 1
#

Mean predicted aligned error: 15.04 Å

Radius of gyration: 32.24 Å; Cα contacts (8 Å, |Δi|>4): 10; chains: 1; bounding box: 65×27×92 Å

Foldseek 3Di:
DDDPVVVVVVVVVVVVVVVVVVVVVVVVVVVVVVVVVVVVVVVVVVVVVVVVVVLVVVCVVVVHDPVQPDPVNVVVVVVVVVVVVVVCVVVVPPPD

Secondary structure (DSSP, 8-state):
---HHHHHHHHHHHHHHHHHHHHHHHHHHHHHHHHHHHHHHHHHHHHHHHHHHHHHHHHHHTT--GGG-SHHHHHHHHHHHHHHHHHHHHHS----

Organism: NCBI:txid266892